Protein AF-A0A7Y7CRS0-F1 (afdb_monomer_lite)

Secondary structure (DSSP, 8-state):
---THHHHHHHHHHH---HHHHHHHTT-S-THHHHHHHH-TT----HHHHHHHHHHHHHHHTTS-HHHHHHHHHHHHHHHHHHHHHHHHHHHHHHHHHHHHHHHHHHHHHSS--------

Sequence (120 aa):
MKSNIEIYEDTNKLLGVSQTTFATDFCQKSGSYIRVMRTDEKRQMPTHVLVNIWEKLDAVKSYQMPVTQKAIAKLQEKIAKEIVYRNTKEQHLKLREMLVGIIDSVNTKRTYDAPPILIM

Radius of gyration: 23.79 Å; chains: 1; bounding box: 67×30×65 Å

pLDDT: mean 79.91, std 11.11, range [39.69, 90.56]

Structure (mmCIF, N/CA/C/O backbone):
data_AF-A0A7Y7CRS0-F1
#
_entry.id   AF-A0A7Y7CRS0-F1
#
loop_
_atom_site.group_PDB
_atom_site.id
_atom_site.type_symbol
_atom_site.label_atom_id
_atom_site.label_alt_id
_atom_site.label_comp_id
_atom_site.label_asym_id
_atom_site.label_entity_id
_atom_site.label_seq_id
_atom_site.pdbx_PDB_ins_code
_atom_site.Cartn_x
_atom_site.Cartn_y
_atom_site.Cartn_z
_atom_site.occupancy
_atom_site.B_iso_or_equiv
_atom_site.auth_seq_id
_atom_site.auth_comp_id
_atom_site.auth_asym_id
_atom_site.auth_atom_id
_atom_site.pdbx_PDB_model_num
ATOM 1 N N . MET A 1 1 ? 13.556 3.762 -0.948 1.00 47.25 1 MET A N 1
ATOM 2 C CA . MET A 1 1 ? 12.497 4.043 0.042 1.00 47.25 1 MET A CA 1
ATOM 3 C C . MET A 1 1 ? 12.678 3.099 1.208 1.00 47.25 1 MET A C 1
ATOM 5 O O . MET A 1 1 ? 12.887 1.916 0.959 1.00 47.25 1 MET A O 1
ATOM 9 N N . LYS A 1 2 ? 12.655 3.641 2.431 1.00 53.94 2 LYS A N 1
ATOM 10 C CA . LYS A 1 2 ? 12.569 2.857 3.670 1.00 53.94 2 LYS A CA 1
ATOM 11 C C . LYS A 1 2 ? 11.323 1.959 3.610 1.00 53.94 2 LYS A C 1
ATOM 13 O O . LYS A 1 2 ? 10.388 2.284 2.876 1.00 53.94 2 LYS A O 1
ATOM 18 N N . SER A 1 3 ? 11.347 0.832 4.319 1.00 65.00 3 SER A N 1
ATOM 19 C CA . SER A 1 3 ? 10.199 -0.067 4.507 1.00 65.00 3 SER A CA 1
ATOM 20 C C . SER A 1 3 ? 8.883 0.714 4.633 1.00 65.00 3 SER A C 1
ATOM 22 O O . SER A 1 3 ? 8.795 1.689 5.377 1.00 65.00 3 SER A O 1
ATOM 24 N N . ASN A 1 4 ? 7.841 0.289 3.917 1.00 79.00 4 ASN A N 1
ATOM 25 C CA . ASN A 1 4 ? 6.515 0.917 3.951 1.00 79.00 4 ASN A CA 1
ATOM 26 C C . ASN A 1 4 ? 5.683 0.467 5.171 1.00 79.00 4 ASN A C 1
ATOM 28 O O . ASN A 1 4 ? 4.452 0.456 5.130 1.00 79.00 4 ASN A O 1
ATOM 32 N N . ILE A 1 5 ? 6.363 0.102 6.263 1.00 84.38 5 ILE A N 1
ATOM 33 C CA . ILE A 1 5 ? 5.774 -0.305 7.541 1.00 84.38 5 ILE A CA 1
ATOM 34 C C . ILE A 1 5 ? 4.875 0.776 8.148 1.00 84.38 5 ILE A C 1
ATOM 36 O O . ILE A 1 5 ? 3.900 0.451 8.817 1.00 84.38 5 ILE A O 1
ATOM 40 N N . GLU A 1 6 ? 5.130 2.050 7.848 1.00 86.44 6 GLU A N 1
ATOM 41 C CA . GLU A 1 6 ? 4.280 3.159 8.287 1.00 86.44 6 GLU A CA 1
ATOM 42 C C . GLU A 1 6 ? 2.821 2.996 7.831 1.00 86.44 6 GLU A C 1
ATOM 44 O O . GLU A 1 6 ? 1.913 3.387 8.551 1.00 86.44 6 GLU A O 1
ATOM 49 N N . ILE A 1 7 ? 2.570 2.367 6.672 1.00 87.62 7 ILE A N 1
ATOM 50 C CA . ILE A 1 7 ? 1.203 2.094 6.194 1.00 87.62 7 ILE A CA 1
ATOM 51 C C . ILE A 1 7 ? 0.479 1.152 7.164 1.00 87.62 7 ILE A C 1
ATOM 53 O O . ILE A 1 7 ? -0.704 1.345 7.443 1.00 87.62 7 ILE A O 1
ATOM 57 N N . TYR A 1 8 ? 1.183 0.164 7.723 1.00 87.12 8 TYR A N 1
ATOM 58 C CA . TYR A 1 8 ? 0.631 -0.695 8.771 1.00 87.12 8 TYR A CA 1
ATOM 59 C C . TYR A 1 8 ? 0.356 0.097 10.053 1.00 87.12 8 TYR A C 1
ATOM 61 O O . TYR A 1 8 ? -0.712 -0.052 10.639 1.00 87.12 8 TYR A O 1
ATOM 69 N N . GLU A 1 9 ? 1.288 0.946 10.485 1.00 87.56 9 GLU A N 1
ATOM 70 C CA . GLU A 1 9 ? 1.127 1.728 11.716 1.00 87.56 9 GLU A CA 1
ATOM 71 C C . GLU A 1 9 ? -0.040 2.712 11.626 1.00 87.56 9 GLU A C 1
ATOM 73 O O . GLU A 1 9 ? -0.833 2.809 12.563 1.00 87.56 9 GLU A O 1
ATOM 78 N N . ASP A 1 10 ? -0.183 3.382 10.484 1.00 87.50 10 ASP A N 1
ATOM 79 C CA . ASP A 1 10 ? -1.297 4.280 10.191 1.00 87.50 10 ASP A CA 1
ATOM 80 C C . ASP A 1 10 ? -2.623 3.498 10.137 1.00 87.50 10 ASP A C 1
ATOM 82 O O . ASP A 1 10 ? -3.617 3.924 10.726 1.00 87.50 10 ASP A O 1
ATOM 86 N N . THR A 1 11 ? -2.637 2.311 9.517 1.00 86.19 11 THR A N 1
ATOM 87 C CA . THR A 1 11 ? -3.833 1.448 9.480 1.00 86.19 11 THR A CA 1
ATOM 88 C C . THR A 1 11 ? -4.233 0.969 10.876 1.00 86.19 11 THR A C 1
ATOM 90 O O . THR A 1 11 ? -5.409 1.014 11.229 1.00 86.19 11 THR A O 1
ATOM 93 N N . ASN A 1 12 ? -3.267 0.544 11.695 1.00 87.75 12 ASN A N 1
ATOM 94 C CA . ASN A 1 12 ? -3.510 0.110 13.068 1.00 87.75 12 ASN A CA 1
ATOM 95 C C . ASN A 1 12 ? -4.078 1.258 13.917 1.00 87.75 12 ASN A C 1
ATOM 97 O O . ASN A 1 12 ? -5.089 1.082 14.587 1.00 87.75 12 ASN A O 1
ATOM 101 N N . LYS A 1 13 ? -3.502 2.464 13.824 1.00 87.31 13 LYS A N 1
ATOM 102 C CA . LYS A 1 13 ? -4.013 3.643 14.545 1.00 87.31 13 LYS A CA 1
ATOM 103 C C . LYS A 1 13 ? -5.448 4.005 14.159 1.00 87.31 13 LYS A C 1
ATOM 105 O O . LYS A 1 13 ? -6.198 4.456 15.017 1.00 87.31 13 LYS A O 1
ATOM 110 N N . LEU A 1 14 ? -5.818 3.839 12.889 1.00 85.56 14 LEU A N 1
ATOM 111 C CA . LEU A 1 14 ? -7.144 4.213 12.392 1.00 85.56 14 LEU A CA 1
ATOM 112 C C . LEU A 1 14 ? -8.219 3.168 12.677 1.00 85.56 14 LEU A C 1
ATOM 114 O O . LEU A 1 14 ? -9.355 3.532 12.963 1.00 85.56 14 LEU A O 1
ATOM 118 N N . LEU A 1 15 ? -7.875 1.887 12.562 1.00 83.00 15 LEU A N 1
ATOM 119 C CA . LEU A 1 15 ? -8.842 0.790 12.618 1.00 83.00 15 LEU A CA 1
ATOM 120 C C . LEU A 1 15 ? -8.755 -0.038 13.909 1.00 83.00 15 LEU A C 1
ATOM 122 O O . LEU A 1 15 ? -9.587 -0.915 14.119 1.00 83.00 15 LEU A O 1
ATOM 126 N N . GLY A 1 16 ? -7.753 0.201 14.762 1.00 82.81 16 GLY A N 1
ATOM 127 C CA . GLY A 1 16 ? -7.550 -0.534 16.015 1.00 82.81 16 GLY A CA 1
ATOM 128 C C . GLY A 1 16 ? -7.250 -2.023 15.818 1.00 82.81 16 GLY A C 1
ATOM 129 O O . GLY A 1 16 ? -7.565 -2.839 16.682 1.00 82.81 16 GLY A O 1
ATOM 130 N N . VAL A 1 17 ? -6.698 -2.405 14.662 1.00 84.94 17 VAL A N 1
ATOM 131 C CA . VAL A 1 17 ? -6.516 -3.816 14.299 1.00 84.94 17 VAL A CA 1
ATOM 132 C C . VAL A 1 17 ? -5.311 -4.422 15.009 1.00 84.94 17 VAL A C 1
ATOM 134 O O . VAL A 1 17 ? -4.208 -3.878 14.965 1.00 84.94 17 VAL A O 1
ATOM 137 N N . SER A 1 18 ? -5.485 -5.609 15.595 1.00 85.50 18 SER A N 1
ATOM 138 C CA . SER A 1 18 ? -4.358 -6.347 16.170 1.00 85.50 18 SER A CA 1
ATOM 139 C C . SER A 1 18 ? -3.325 -6.715 15.095 1.00 85.50 18 SER A C 1
ATOM 141 O O . SER A 1 18 ? -3.663 -6.907 13.925 1.00 85.50 18 SER A O 1
ATOM 143 N N . GLN A 1 19 ? -2.060 -6.884 15.494 1.00 83.81 19 GLN A N 1
ATOM 144 C CA . GLN A 1 19 ? -0.993 -7.306 14.579 1.00 83.81 19 GLN A CA 1
ATOM 145 C C . GLN A 1 19 ? -1.335 -8.623 13.863 1.00 83.81 19 GLN A C 1
ATOM 147 O O . GLN A 1 19 ? -1.063 -8.771 12.671 1.00 83.81 19 GLN A O 1
ATOM 152 N N . THR A 1 20 ? -1.923 -9.576 14.590 1.00 85.38 20 THR A N 1
ATOM 153 C CA . THR A 1 20 ? -2.314 -10.880 14.047 1.00 85.38 20 THR A CA 1
ATOM 154 C C . THR A 1 20 ? -3.414 -10.714 13.011 1.00 85.38 20 THR A C 1
ATOM 156 O O . THR A 1 20 ? -3.252 -11.190 11.895 1.00 85.38 20 THR A O 1
ATOM 159 N N . THR A 1 21 ? -4.464 -9.964 13.350 1.00 84.06 21 THR A N 1
ATOM 160 C CA . THR A 1 21 ? -5.599 -9.674 12.462 1.00 84.06 21 THR A CA 1
ATOM 161 C C . THR A 1 21 ? -5.153 -8.933 11.205 1.00 84.06 21 THR A C 1
ATOM 163 O O . THR A 1 21 ? -5.599 -9.233 10.105 1.00 84.06 21 THR A O 1
ATOM 166 N N . PHE A 1 22 ? -4.222 -7.986 11.330 1.00 86.19 22 PHE A N 1
ATOM 167 C CA . PHE A 1 22 ? -3.667 -7.311 10.164 1.00 86.19 22 PHE A CA 1
ATOM 168 C C . PHE A 1 22 ? -2.911 -8.294 9.256 1.00 86.19 22 PHE A C 1
ATOM 170 O O . PHE A 1 22 ? -3.133 -8.339 8.046 1.00 86.19 22 PHE A O 1
ATOM 177 N N . ALA A 1 23 ? -2.039 -9.123 9.837 1.00 85.81 23 ALA A N 1
ATOM 178 C CA . ALA A 1 23 ? -1.259 -10.092 9.077 1.00 85.81 23 ALA A CA 1
ATOM 179 C C . ALA A 1 23 ? -2.141 -11.131 8.363 1.00 85.81 23 ALA A C 1
ATOM 181 O O . ALA A 1 23 ? -1.886 -11.440 7.198 1.00 85.81 23 ALA A O 1
ATOM 182 N N . THR A 1 24 ? -3.184 -11.637 9.021 1.00 85.38 24 THR A N 1
ATOM 183 C CA . THR A 1 24 ? -4.096 -12.626 8.437 1.00 85.38 24 THR A CA 1
ATOM 184 C C . THR A 1 24 ? -5.027 -11.987 7.421 1.00 85.38 24 THR A C 1
ATOM 186 O O . THR A 1 24 ? -5.078 -12.421 6.272 1.00 85.38 24 THR A O 1
ATOM 189 N N . ASP A 1 25 ? -5.711 -10.913 7.804 1.00 81.88 25 ASP A N 1
ATOM 190 C CA . ASP A 1 25 ? -6.869 -10.446 7.052 1.00 81.88 25 ASP A CA 1
ATOM 191 C C . ASP A 1 25 ? -6.472 -9.495 5.923 1.00 81.88 25 ASP A C 1
ATOM 193 O O . ASP A 1 25 ? -7.213 -9.364 4.951 1.00 81.88 25 ASP A O 1
ATOM 197 N N . PHE A 1 26 ? -5.347 -8.786 6.053 1.00 82.50 26 PHE A N 1
ATOM 198 C CA . PHE A 1 26 ? -4.877 -7.820 5.054 1.00 82.50 26 PHE A CA 1
ATOM 199 C C . PHE A 1 26 ? -3.706 -8.382 4.253 1.00 82.50 26 PHE A C 1
ATOM 201 O O . PHE A 1 26 ? -3.660 -8.224 3.032 1.00 82.50 26 PHE A O 1
ATOM 208 N N . CYS A 1 27 ? -2.769 -9.058 4.925 1.00 81.88 27 CYS A N 1
ATOM 209 C CA . CYS A 1 27 ? -1.577 -9.590 4.268 1.00 81.88 27 CYS A CA 1
ATOM 210 C C . CYS A 1 27 ? -1.717 -11.044 3.800 1.00 81.88 27 CYS A C 1
ATOM 212 O O . CYS A 1 27 ? -0.895 -11.466 2.989 1.00 81.88 27 CYS A O 1
ATOM 214 N N . GLN A 1 28 ? -2.699 -11.810 4.297 1.00 81.56 28 GLN A N 1
ATOM 215 C CA . GLN A 1 28 ? -2.801 -13.263 4.079 1.00 81.56 28 GLN A CA 1
ATOM 216 C C . GLN A 1 28 ? -1.497 -14.000 4.443 1.00 81.56 28 GLN A C 1
ATOM 218 O O . GLN A 1 28 ? -1.019 -14.889 3.732 1.00 81.56 28 GLN A O 1
ATOM 223 N N . LYS A 1 29 ? -0.865 -13.585 5.546 1.00 82.06 29 LYS A N 1
ATOM 224 C CA . LYS A 1 29 ? 0.388 -14.146 6.072 1.00 82.06 29 LYS A CA 1
ATOM 225 C C . LYS A 1 29 ? 0.244 -14.520 7.547 1.00 82.06 29 LYS A C 1
ATOM 227 O O . LYS A 1 29 ? -0.712 -14.147 8.220 1.00 82.06 29 LYS A O 1
ATOM 232 N N . SER A 1 30 ? 1.236 -15.242 8.064 1.00 83.12 30 SER A N 1
ATOM 233 C CA . SER A 1 30 ? 1.351 -15.539 9.494 1.00 83.12 30 SER A CA 1
ATOM 234 C C . SER A 1 30 ? 1.540 -14.264 10.325 1.00 83.12 30 SER A C 1
ATOM 236 O O . SER A 1 30 ? 2.138 -13.293 9.861 1.00 83.12 30 SER A O 1
ATOM 238 N N . GLY A 1 31 ? 1.134 -14.287 11.600 1.00 74.38 31 GLY A N 1
ATOM 239 C CA . GLY A 1 31 ? 1.286 -13.150 12.527 1.00 74.38 31 GLY A CA 1
ATOM 240 C C . GLY A 1 31 ? 2.729 -12.645 12.714 1.00 74.38 31 GLY A C 1
ATOM 241 O O . GLY A 1 31 ? 2.955 -11.491 13.090 1.00 74.38 31 GLY A O 1
ATOM 242 N N . SER A 1 32 ? 3.725 -13.475 12.386 1.00 81.19 32 SER A N 1
ATOM 243 C CA . SER A 1 32 ? 5.144 -13.101 12.368 1.00 81.19 32 SER A CA 1
ATOM 244 C C . SER A 1 32 ? 5.519 -12.141 11.232 1.00 81.19 32 SER A C 1
ATOM 246 O O . SER A 1 32 ? 6.549 -11.476 11.327 1.00 81.19 32 SER A O 1
ATOM 248 N N . TYR A 1 33 ? 4.691 -12.011 10.192 1.00 83.44 33 TYR A N 1
ATOM 249 C CA . TYR A 1 33 ? 4.965 -11.191 9.010 1.00 83.44 33 TYR A CA 1
ATOM 250 C C . TYR A 1 33 ? 5.281 -9.731 9.352 1.00 83.44 33 TYR A C 1
ATOM 252 O O . TYR A 1 33 ? 6.267 -9.178 8.868 1.00 83.44 33 TYR A O 1
ATOM 260 N N . ILE A 1 34 ? 4.503 -9.128 10.253 1.00 84.19 34 ILE A N 1
ATOM 261 C CA . ILE A 1 34 ? 4.701 -7.734 10.670 1.00 84.19 34 ILE A CA 1
ATOM 262 C C . ILE A 1 34 ? 5.967 -7.558 11.506 1.00 84.19 34 ILE A C 1
ATOM 264 O O . ILE A 1 34 ? 6.660 -6.552 11.362 1.00 84.19 34 ILE A O 1
ATOM 268 N N . ARG A 1 35 ? 6.328 -8.551 12.330 1.00 84.50 35 ARG A N 1
ATOM 269 C CA . ARG A 1 35 ? 7.605 -8.535 13.058 1.00 84.50 35 ARG A CA 1
ATOM 270 C C . ARG A 1 35 ? 8.772 -8.529 12.070 1.00 84.50 35 ARG A C 1
ATOM 272 O O . ARG A 1 35 ? 9.662 -7.702 12.203 1.00 84.50 35 ARG A O 1
ATOM 279 N N . VAL A 1 36 ? 8.722 -9.376 11.043 1.00 84.38 36 VAL A N 1
ATOM 280 C CA . VAL A 1 36 ? 9.762 -9.425 10.004 1.00 84.38 36 VAL A CA 1
ATOM 281 C C . VAL A 1 36 ? 9.831 -8.117 9.208 1.00 84.38 36 VAL A C 1
ATOM 283 O O . VAL A 1 36 ? 10.922 -7.617 8.966 1.00 84.38 36 VAL A O 1
ATOM 286 N N . MET A 1 37 ? 8.687 -7.523 8.859 1.00 83.00 37 MET A N 1
ATOM 287 C CA . MET A 1 37 ? 8.616 -6.219 8.180 1.00 83.00 37 MET A CA 1
ATOM 288 C C . MET A 1 37 ? 9.192 -5.055 9.006 1.00 83.00 37 MET A C 1
ATOM 290 O O . MET A 1 37 ? 9.653 -4.074 8.427 1.00 83.00 37 MET A O 1
ATOM 294 N N . ARG A 1 38 ? 9.148 -5.145 10.343 1.00 83.25 38 ARG A N 1
ATOM 295 C CA . ARG A 1 38 ? 9.766 -4.166 11.255 1.00 83.25 38 ARG A CA 1
ATOM 296 C C . ARG A 1 38 ? 11.275 -4.347 11.382 1.00 83.25 38 ARG A C 1
ATOM 298 O O . ARG A 1 38 ? 11.979 -3.366 11.572 1.00 83.25 38 ARG A O 1
ATOM 305 N N . THR A 1 39 ? 11.756 -5.587 11.331 1.00 83.62 39 THR A N 1
ATOM 306 C CA . THR A 1 39 ? 13.181 -5.903 11.507 1.00 83.62 39 THR A CA 1
ATOM 307 C C . THR A 1 39 ? 13.982 -5.743 10.213 1.00 83.62 39 THR A C 1
ATOM 309 O O . THR A 1 39 ? 15.159 -5.407 10.270 1.00 83.62 39 THR A O 1
ATOM 312 N N . ASP A 1 40 ? 13.364 -5.967 9.052 1.00 82.25 40 ASP A N 1
ATOM 313 C CA . ASP A 1 40 ? 14.018 -5.852 7.747 1.00 82.25 40 ASP A CA 1
ATOM 314 C C . ASP A 1 40 ? 13.595 -4.567 7.020 1.00 82.25 40 ASP A C 1
ATOM 316 O O . ASP A 1 40 ? 12.536 -4.496 6.394 1.00 82.25 40 ASP A O 1
ATOM 320 N N . GLU A 1 41 ? 14.458 -3.549 7.066 1.00 73.94 41 GLU A N 1
ATOM 321 C CA . GLU A 1 41 ? 14.222 -2.245 6.433 1.00 73.94 41 GLU A CA 1
ATOM 322 C C . GLU A 1 41 ? 14.118 -2.300 4.900 1.00 73.94 41 GLU A C 1
ATOM 324 O O . GLU A 1 41 ? 13.571 -1.375 4.288 1.00 73.94 41 GLU A O 1
ATOM 329 N N . LYS A 1 42 ? 14.640 -3.361 4.266 1.00 78.88 42 LYS A N 1
ATOM 330 C CA . LYS A 1 42 ? 14.572 -3.554 2.810 1.00 78.88 42 LYS A CA 1
ATOM 331 C C . LYS A 1 42 ? 13.285 -4.250 2.389 1.00 78.88 42 LYS A C 1
ATOM 333 O O . LYS A 1 42 ? 12.920 -4.192 1.212 1.00 78.88 42 LYS A O 1
ATOM 338 N N . ARG A 1 43 ? 12.591 -4.906 3.320 1.00 81.19 43 ARG A N 1
ATOM 339 C CA . ARG A 1 43 ? 11.368 -5.636 3.014 1.00 81.19 43 ARG A CA 1
ATOM 340 C C . ARG A 1 43 ? 10.216 -4.664 2.816 1.00 81.19 43 ARG A C 1
ATOM 342 O O . ARG A 1 43 ? 9.916 -3.830 3.663 1.00 81.19 43 ARG A O 1
ATOM 349 N N . GLN A 1 44 ? 9.557 -4.790 1.673 1.00 84.56 44 GLN A N 1
ATOM 350 C CA . GLN A 1 44 ? 8.395 -3.984 1.325 1.00 84.56 44 GLN A CA 1
ATOM 351 C C . GLN A 1 44 ? 7.138 -4.851 1.345 1.00 84.56 44 GLN A C 1
ATOM 353 O O . GLN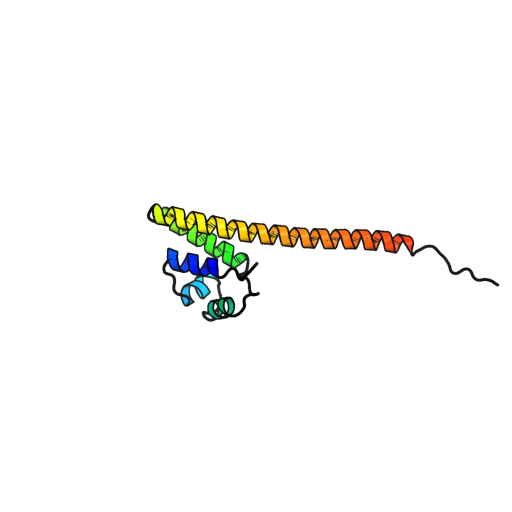 A 1 44 ? 7.157 -6.007 0.912 1.00 84.56 44 GLN A O 1
ATOM 358 N N . MET A 1 45 ? 6.030 -4.284 1.823 1.00 86.50 45 MET A N 1
ATOM 359 C CA . MET A 1 45 ? 4.719 -4.913 1.711 1.00 86.50 45 MET A CA 1
ATOM 360 C C . MET A 1 45 ? 4.401 -5.070 0.223 1.00 86.50 45 MET A C 1
ATOM 362 O O . MET A 1 45 ? 4.520 -4.080 -0.504 1.00 86.50 45 MET A O 1
ATOM 366 N N . PRO A 1 46 ? 4.008 -6.263 -0.247 1.00 86.25 46 PRO A N 1
ATOM 367 C CA . PRO A 1 46 ? 3.631 -6.481 -1.635 1.00 86.25 46 PRO A CA 1
ATOM 368 C C . PRO A 1 46 ? 2.493 -5.566 -2.091 1.00 86.25 46 PRO A C 1
ATOM 370 O O . PRO A 1 46 ? 1.644 -5.168 -1.297 1.00 86.25 46 PRO A O 1
ATOM 373 N N . THR A 1 47 ? 2.437 -5.275 -3.390 1.00 85.81 47 THR A N 1
ATOM 374 C CA . THR A 1 47 ? 1.421 -4.381 -3.970 1.00 85.81 47 THR A CA 1
ATOM 375 C C . THR A 1 47 ? -0.007 -4.889 -3.744 1.00 85.81 47 THR A C 1
ATOM 377 O O . THR A 1 47 ? -0.881 -4.089 -3.439 1.00 85.81 47 THR A O 1
ATOM 380 N N . HIS A 1 48 ? -0.246 -6.206 -3.776 1.00 83.88 48 HIS A N 1
ATOM 381 C CA . HIS A 1 48 ? -1.570 -6.770 -3.468 1.00 83.88 48 HIS A CA 1
ATOM 382 C C . HIS A 1 48 ? -2.022 -6.476 -2.028 1.00 83.88 48 HIS A C 1
ATOM 384 O O . HIS A 1 48 ? -3.193 -6.210 -1.796 1.00 83.88 48 HIS A O 1
ATOM 390 N N . VAL A 1 49 ? -1.096 -6.458 -1.061 1.00 88.19 49 VAL A N 1
ATOM 391 C CA . VAL A 1 49 ? -1.414 -6.106 0.333 1.00 88.19 49 VAL A CA 1
ATOM 392 C C . VAL A 1 49 ? -1.832 -4.641 0.424 1.00 88.19 49 VAL A C 1
ATOM 394 O O . VAL A 1 49 ? -2.777 -4.314 1.131 1.00 88.19 49 VAL A O 1
ATOM 397 N N . LEU A 1 50 ? -1.158 -3.759 -0.318 1.00 88.56 50 LEU A N 1
ATOM 398 C CA . LEU A 1 50 ? -1.516 -2.343 -0.386 1.00 88.56 50 LEU A CA 1
ATOM 399 C C . LEU A 1 50 ? -2.920 -2.131 -0.963 1.00 88.56 50 LEU A C 1
ATOM 401 O O . LEU A 1 50 ? -3.682 -1.340 -0.414 1.00 88.56 50 LEU A O 1
ATOM 405 N N . VAL A 1 51 ? -3.274 -2.871 -2.018 1.00 87.44 51 VAL A N 1
ATOM 406 C CA . VAL A 1 51 ? -4.623 -2.855 -2.604 1.00 87.44 51 VAL A CA 1
ATOM 407 C C . VAL A 1 51 ? -5.660 -3.350 -1.593 1.00 87.44 51 VAL A C 1
ATOM 409 O O . VAL A 1 51 ? -6.624 -2.639 -1.332 1.00 87.44 51 VAL A O 1
ATOM 412 N N . ASN A 1 52 ? -5.415 -4.482 -0.926 1.00 88.81 52 ASN A N 1
ATOM 413 C CA . ASN A 1 52 ? -6.323 -5.010 0.100 1.00 88.81 52 ASN A CA 1
ATOM 414 C C . ASN A 1 52 ? -6.564 -4.011 1.245 1.00 88.81 52 ASN A C 1
ATOM 416 O O . ASN A 1 52 ? -7.684 -3.875 1.737 1.00 88.81 52 ASN A O 1
ATOM 420 N N . ILE A 1 53 ? -5.513 -3.316 1.701 1.00 88.56 53 ILE A N 1
ATOM 421 C CA . ILE A 1 53 ? -5.641 -2.269 2.725 1.00 88.56 53 ILE A CA 1
ATOM 422 C C . ILE A 1 53 ? -6.509 -1.127 2.200 1.00 88.56 53 ILE A C 1
ATOM 424 O O . ILE A 1 53 ? -7.396 -0.666 2.914 1.00 88.56 53 ILE A O 1
ATOM 428 N N . TRP A 1 54 ? -6.276 -0.689 0.964 1.00 90.44 54 TRP A N 1
ATOM 429 C CA . TRP A 1 54 ? -7.044 0.386 0.347 1.00 90.44 54 TRP A CA 1
ATOM 430 C C . TRP A 1 54 ? -8.537 0.049 0.248 1.00 90.44 54 TRP A C 1
ATOM 432 O O . TRP A 1 54 ? -9.361 0.855 0.675 1.00 90.44 54 TRP A O 1
ATOM 442 N N . GLU A 1 55 ? -8.879 -1.148 -0.235 1.00 88.25 55 GLU A N 1
ATOM 443 C CA . GLU A 1 55 ? -10.268 -1.610 -0.381 1.00 88.25 55 GLU A CA 1
ATOM 444 C C . GLU A 1 55 ? -10.983 -1.696 0.967 1.00 88.25 55 GLU A C 1
ATOM 446 O O . GLU A 1 55 ? -12.112 -1.231 1.119 1.00 88.25 55 GLU A O 1
ATOM 451 N N . LYS A 1 56 ? -10.308 -2.234 1.988 1.00 86.06 56 LYS A N 1
ATOM 452 C CA . LYS A 1 56 ? -10.878 -2.316 3.337 1.00 86.06 56 LYS A CA 1
ATOM 453 C C . LYS A 1 56 ? -11.077 -0.951 3.974 1.00 86.06 56 LYS A C 1
ATOM 455 O O . LYS A 1 56 ? -12.080 -0.744 4.650 1.00 86.06 56 LYS A O 1
ATOM 460 N N . LEU A 1 57 ? -10.138 -0.028 3.766 1.00 87.38 57 LEU A N 1
ATOM 461 C CA . LEU A 1 57 ? -10.277 1.357 4.207 1.00 87.38 57 LEU A CA 1
ATOM 462 C C . LEU A 1 57 ? -11.462 2.039 3.523 1.00 87.38 57 LEU A C 1
ATOM 464 O O . LEU A 1 57 ? -12.191 2.772 4.186 1.00 87.38 57 LEU A O 1
ATOM 468 N N . ASP A 1 58 ? -11.672 1.778 2.233 1.00 87.00 58 ASP A N 1
ATOM 469 C CA . ASP A 1 58 ? -12.789 2.340 1.476 1.00 87.00 58 ASP A CA 1
ATOM 470 C C . ASP A 1 58 ? -14.138 1.805 1.973 1.00 87.00 58 ASP A C 1
ATOM 472 O O . ASP A 1 58 ? -15.049 2.586 2.249 1.00 87.00 58 ASP A O 1
ATOM 476 N N . ALA A 1 59 ? -14.219 0.495 2.226 1.00 86.44 59 ALA A N 1
ATOM 477 C CA . ALA A 1 59 ? -15.420 -0.162 2.739 1.00 86.44 59 ALA A CA 1
ATOM 478 C C . ALA A 1 59 ? -15.878 0.381 4.103 1.00 86.44 59 ALA A C 1
ATOM 480 O O . ALA A 1 59 ? -17.076 0.429 4.378 1.00 86.44 59 ALA A O 1
ATOM 481 N N . VAL A 1 60 ? -14.947 0.801 4.968 1.00 85.44 60 VAL A N 1
ATOM 482 C CA . VAL A 1 60 ? -15.290 1.352 6.291 1.00 85.44 60 VAL A CA 1
ATOM 483 C C . VAL A 1 60 ? -15.443 2.871 6.294 1.00 85.44 60 VAL A C 1
ATOM 485 O O . VAL A 1 60 ? -16.024 3.417 7.229 1.00 85.44 60 VAL A O 1
ATOM 488 N N . LYS A 1 61 ? -14.948 3.572 5.268 1.00 82.81 61 LYS A N 1
ATOM 489 C CA . LYS A 1 61 ? -14.846 5.039 5.235 1.00 82.81 61 LYS A CA 1
ATOM 490 C C . LYS A 1 61 ? -16.187 5.731 5.461 1.00 82.81 61 LYS A C 1
ATOM 492 O O . LYS A 1 61 ? -16.263 6.650 6.272 1.00 82.81 61 LYS A O 1
ATOM 497 N N . SER A 1 62 ? -17.247 5.282 4.792 1.00 81.06 62 SER A N 1
ATOM 498 C CA . SER A 1 62 ? -18.581 5.894 4.882 1.00 81.06 62 SER A CA 1
ATOM 499 C C . SER A 1 62 ? -19.195 5.826 6.282 1.00 81.06 62 SER A C 1
ATOM 501 O O . SER A 1 62 ? -20.012 6.675 6.625 1.00 81.06 62 SER A O 1
ATOM 503 N N . TYR A 1 63 ? -18.786 4.854 7.100 1.00 84.31 63 TYR A N 1
ATOM 504 C CA . TYR A 1 63 ? -19.334 4.616 8.439 1.00 84.31 63 TYR A CA 1
ATOM 505 C C . TYR A 1 63 ? -18.583 5.362 9.549 1.00 84.31 63 TYR A C 1
ATOM 507 O O . TYR A 1 63 ? -18.966 5.296 10.714 1.00 84.31 63 TYR A O 1
ATOM 515 N N . GLN A 1 64 ? -17.493 6.050 9.208 1.00 84.44 64 GLN A N 1
ATOM 516 C CA . GLN A 1 64 ? -16.605 6.692 10.172 1.00 84.44 64 GLN A CA 1
ATOM 517 C C . GLN A 1 64 ? -16.925 8.176 10.367 1.00 84.44 64 GLN A C 1
ATOM 519 O O . GLN A 1 64 ? -17.453 8.840 9.476 1.00 84.44 64 GLN A O 1
ATOM 524 N N . MET A 1 65 ? -16.535 8.722 11.523 1.00 86.31 65 MET A N 1
ATOM 525 C CA . MET A 1 65 ? -16.659 10.155 11.817 1.00 86.31 65 MET A CA 1
ATOM 526 C C . MET A 1 65 ? -15.884 11.004 10.786 1.00 86.31 65 MET A C 1
ATOM 528 O O . MET A 1 65 ? -14.820 10.574 10.32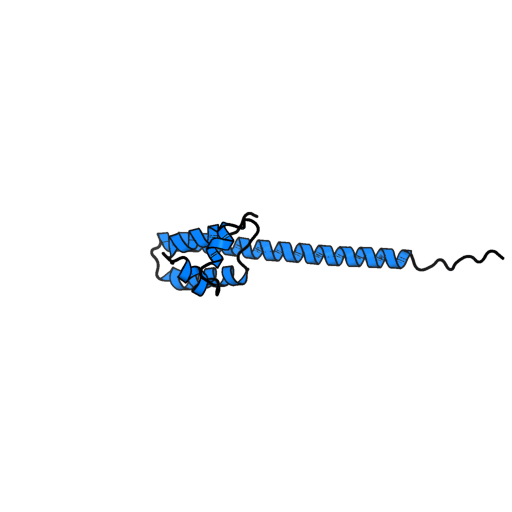8 1.00 86.31 65 MET A O 1
ATOM 532 N N . PRO A 1 66 ? -16.319 12.241 10.463 1.00 84.31 66 PRO A N 1
ATOM 533 C CA . PRO A 1 66 ? -15.686 13.076 9.430 1.00 84.31 66 PRO A CA 1
ATOM 534 C C . PRO A 1 66 ? -14.175 13.303 9.616 1.00 84.31 66 PRO A C 1
ATOM 536 O O . PRO A 1 66 ? -13.425 13.425 8.646 1.00 84.31 66 PRO A O 1
ATOM 539 N N . VAL A 1 67 ? -13.701 13.345 10.865 1.00 84.31 67 VAL A N 1
ATOM 540 C CA . VAL A 1 67 ? -12.268 13.456 11.190 1.00 84.31 67 VAL A CA 1
ATOM 541 C C . VAL A 1 67 ? -11.509 12.205 10.739 1.00 84.31 67 VAL A C 1
ATOM 543 O O . VAL A 1 67 ? -10.493 12.303 10.048 1.00 84.31 67 VAL A O 1
ATOM 546 N N . THR A 1 68 ? -12.036 11.028 11.067 1.00 84.25 68 THR A N 1
ATOM 547 C CA . THR A 1 68 ? -11.468 9.731 10.692 1.00 84.25 68 THR A CA 1
ATOM 548 C C . THR A 1 68 ? -11.544 9.512 9.182 1.00 84.25 68 THR A C 1
ATOM 550 O O . THR A 1 68 ? -10.585 9.026 8.594 1.00 84.25 68 THR A O 1
ATOM 553 N N . GLN A 1 69 ? -12.613 9.962 8.517 1.00 86.31 69 GLN A N 1
ATOM 554 C CA . GLN A 1 69 ? -12.731 9.927 7.052 1.00 86.31 69 GLN A CA 1
ATOM 555 C C . GLN A 1 69 ? -11.597 10.681 6.350 1.00 86.31 69 GLN A C 1
ATOM 557 O O . GLN A 1 69 ? -11.022 10.178 5.383 1.00 86.31 69 GLN A O 1
ATOM 562 N N . LYS A 1 70 ? -11.234 11.873 6.848 1.00 87.25 70 LYS A N 1
ATOM 563 C CA . LYS A 1 70 ? -10.095 12.640 6.317 1.00 87.25 70 LYS A CA 1
ATOM 564 C C . LYS A 1 70 ? -8.772 11.906 6.527 1.00 87.25 70 LYS A C 1
ATOM 566 O O . LYS A 1 70 ? -7.918 11.926 5.644 1.00 87.25 70 LYS A O 1
ATOM 571 N N . ALA A 1 71 ? -8.591 11.264 7.679 1.00 86.50 71 ALA A N 1
ATOM 572 C CA . ALA A 1 71 ? -7.383 10.497 7.963 1.00 86.50 71 ALA A CA 1
ATOM 573 C C . ALA A 1 71 ? -7.284 9.231 7.089 1.00 86.50 71 ALA A C 1
ATOM 575 O O . ALA A 1 71 ? -6.223 8.960 6.528 1.00 86.50 71 ALA A O 1
ATOM 576 N N . ILE A 1 72 ? -8.404 8.533 6.876 1.00 88.81 72 ILE A N 1
ATOM 577 C CA . ILE A 1 72 ? -8.518 7.416 5.930 1.00 88.81 72 ILE A CA 1
ATOM 578 C C . ILE A 1 72 ? -8.174 7.876 4.509 1.00 88.81 72 ILE A C 1
ATOM 580 O O . ILE A 1 72 ? -7.374 7.229 3.841 1.00 88.81 72 ILE A O 1
ATOM 584 N N . ALA A 1 73 ? -8.700 9.020 4.060 1.00 87.94 73 ALA A N 1
ATOM 585 C CA . ALA A 1 73 ? -8.403 9.556 2.731 1.00 87.94 73 ALA A CA 1
ATOM 586 C C . ALA A 1 73 ? -6.904 9.858 2.537 1.00 87.94 73 ALA A C 1
ATOM 588 O O . ALA A 1 73 ? -6.340 9.529 1.496 1.00 87.94 73 ALA A O 1
ATOM 589 N N . LYS A 1 74 ? -6.232 10.415 3.554 1.00 89.94 74 LYS A N 1
ATOM 590 C CA . LYS A 1 74 ? -4.774 10.634 3.517 1.00 89.94 74 LYS A CA 1
ATOM 591 C C . LYS A 1 74 ? -3.990 9.324 3.428 1.00 89.94 74 LYS A C 1
ATOM 593 O O . LYS A 1 74 ? -3.006 9.248 2.694 1.00 89.94 74 LYS A O 1
ATOM 598 N N . LEU A 1 75 ? -4.419 8.289 4.151 1.00 89.44 75 LEU A N 1
ATOM 599 C CA . LEU A 1 75 ? -3.792 6.970 4.074 1.00 89.44 75 LEU A CA 1
ATOM 600 C C . LEU A 1 75 ? -4.012 6.322 2.697 1.00 89.44 75 LEU A C 1
ATOM 602 O O . LEU A 1 75 ? -3.067 5.788 2.118 1.00 89.44 75 LEU A O 1
ATOM 606 N N . GLN A 1 76 ? -5.217 6.438 2.134 1.00 89.19 76 GLN A N 1
ATOM 607 C CA . GLN A 1 76 ? -5.522 6.005 0.766 1.00 89.19 76 GLN A CA 1
ATOM 608 C C . GLN A 1 76 ? -4.622 6.711 -0.263 1.00 89.19 76 GLN A C 1
ATOM 610 O O . GLN A 1 76 ? -4.090 6.056 -1.157 1.00 89.19 76 GLN A O 1
ATOM 615 N N . GLU A 1 77 ? -4.386 8.017 -0.114 1.00 90.56 77 GLU A N 1
ATOM 616 C CA . GLU A 1 77 ? -3.479 8.779 -0.983 1.00 90.56 77 GLU A CA 1
ATOM 617 C C . GLU A 1 77 ? -2.020 8.302 -0.855 1.00 90.56 77 GLU A C 1
ATOM 619 O O . GLU A 1 77 ? -1.326 8.141 -1.861 1.00 90.56 77 GLU A O 1
ATOM 624 N N . LYS A 1 78 ? -1.554 8.023 0.371 1.00 90.56 78 LYS A N 1
ATOM 625 C CA . LYS A 1 78 ? -0.213 7.468 0.633 1.00 90.56 78 LYS A CA 1
ATOM 626 C C . LYS A 1 78 ? -0.033 6.105 -0.040 1.00 90.56 78 LYS A C 1
ATOM 628 O O . LYS A 1 78 ? 0.986 5.873 -0.688 1.00 90.56 78 LYS A O 1
ATOM 633 N N . ILE A 1 79 ? -1.038 5.234 0.060 1.00 89.94 79 ILE A N 1
ATOM 634 C CA . ILE A 1 79 ? -1.057 3.928 -0.609 1.00 89.94 79 ILE A CA 1
ATOM 635 C C . ILE A 1 79 ? -1.038 4.093 -2.134 1.00 89.94 79 ILE A C 1
ATOM 637 O O . ILE A 1 79 ? -0.230 3.454 -2.806 1.00 89.94 79 ILE A O 1
ATOM 641 N N . ALA A 1 80 ? -1.872 4.978 -2.686 1.00 87.81 80 ALA A N 1
ATOM 642 C CA . ALA A 1 80 ? -1.922 5.224 -4.125 1.00 87.81 80 ALA A CA 1
ATOM 643 C C . ALA A 1 80 ? -0.572 5.722 -4.669 1.00 87.81 80 ALA A C 1
ATOM 645 O O . ALA A 1 80 ? -0.085 5.205 -5.673 1.00 87.81 80 ALA A O 1
ATOM 646 N N . LYS A 1 81 ? 0.083 6.664 -3.974 1.00 87.88 81 LYS A N 1
ATOM 647 C CA . LYS A 1 81 ? 1.424 7.156 -4.338 1.00 87.88 81 LYS A CA 1
ATOM 648 C C . LYS A 1 81 ? 2.468 6.042 -4.348 1.00 87.88 81 LYS A C 1
ATOM 650 O O . LYS A 1 81 ? 3.275 5.984 -5.271 1.00 87.88 81 LYS A O 1
ATOM 655 N N . GLU A 1 82 ? 2.431 5.146 -3.365 1.00 86.94 82 GLU A N 1
ATOM 656 C CA . GLU A 1 82 ? 3.335 3.992 -3.295 1.00 86.94 82 GLU A CA 1
ATOM 657 C C . GLU A 1 82 ? 3.119 3.024 -4.470 1.00 86.94 82 GLU A C 1
ATOM 659 O O . GLU A 1 82 ? 4.082 2.576 -5.093 1.00 86.94 82 GLU A O 1
ATOM 664 N N . ILE A 1 83 ? 1.863 2.726 -4.815 1.00 86.88 83 ILE A N 1
ATOM 665 C CA . ILE A 1 83 ? 1.527 1.860 -5.956 1.00 86.88 83 ILE A CA 1
ATOM 666 C C . ILE A 1 83 ? 2.005 2.493 -7.269 1.00 86.88 83 ILE A C 1
ATOM 668 O O . ILE A 1 83 ? 2.650 1.823 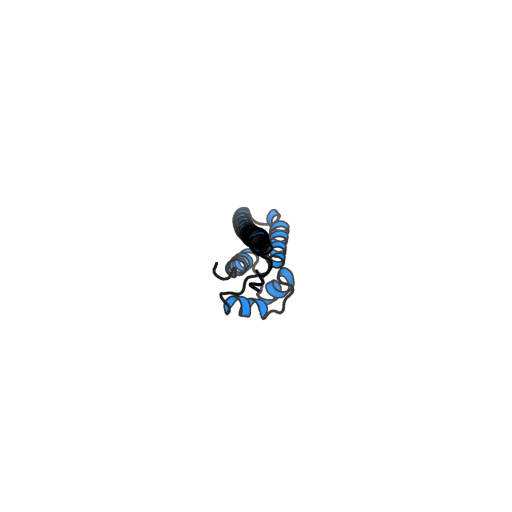-8.077 1.00 86.88 83 ILE A O 1
ATOM 672 N N . VAL A 1 84 ? 1.739 3.788 -7.465 1.00 85.44 84 VAL A N 1
ATOM 673 C CA . VAL A 1 84 ? 2.183 4.534 -8.652 1.00 85.44 84 VAL A CA 1
ATOM 674 C C . VAL A 1 84 ? 3.705 4.544 -8.749 1.00 85.44 84 VAL A C 1
ATOM 676 O O . VAL A 1 84 ? 4.239 4.247 -9.814 1.00 85.44 84 VAL A O 1
ATOM 679 N N . TYR A 1 85 ? 4.410 4.816 -7.647 1.00 86.19 85 TYR A N 1
ATOM 680 C CA . TYR A 1 85 ? 5.873 4.806 -7.603 1.00 86.19 85 TYR A CA 1
ATOM 681 C C . TYR A 1 85 ? 6.467 3.451 -8.013 1.00 86.19 85 TYR A C 1
ATOM 683 O O . TYR A 1 85 ? 7.464 3.389 -8.732 1.00 86.19 85 TYR A O 1
ATOM 691 N N . ARG A 1 86 ? 5.858 2.343 -7.577 1.00 84.00 86 ARG A N 1
ATOM 692 C CA . ARG A 1 86 ? 6.308 0.999 -7.966 1.00 84.00 86 ARG A CA 1
ATOM 693 C C . ARG A 1 86 ? 6.084 0.732 -9.441 1.00 84.00 86 ARG A C 1
ATOM 695 O O . ARG A 1 86 ? 6.995 0.243 -10.099 1.00 84.00 86 ARG A O 1
ATOM 702 N N . ASN A 1 87 ? 4.908 1.088 -9.949 1.00 82.12 87 ASN A N 1
ATOM 703 C CA . ASN A 1 87 ? 4.576 0.898 -11.354 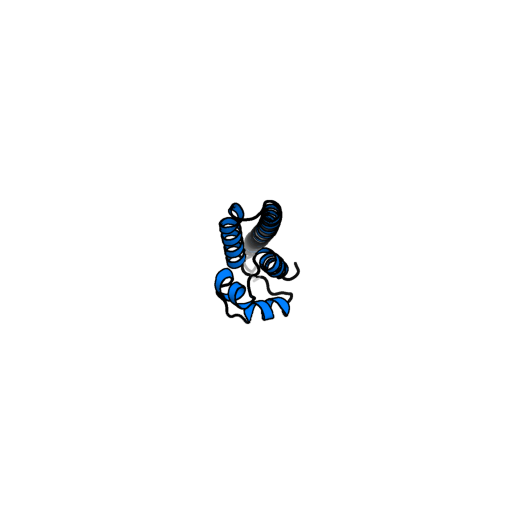1.00 82.12 87 ASN A CA 1
ATOM 704 C C . ASN A 1 87 ? 5.528 1.699 -12.253 1.00 82.12 87 ASN A C 1
ATOM 706 O O . ASN A 1 87 ? 6.142 1.133 -13.152 1.00 82.12 87 ASN A O 1
ATOM 710 N N . THR A 1 88 ? 5.759 2.981 -11.954 1.00 78.75 88 THR A N 1
ATOM 711 C CA . THR A 1 88 ? 6.709 3.799 -12.724 1.00 78.75 88 THR A CA 1
ATOM 712 C C . THR A 1 88 ? 8.131 3.258 -12.630 1.00 78.75 88 THR A C 1
ATOM 714 O O . THR A 1 88 ? 8.815 3.168 -13.646 1.00 78.75 88 THR A O 1
ATOM 717 N N . LYS A 1 89 ? 8.587 2.818 -11.451 1.00 79.88 89 LYS A N 1
ATOM 718 C CA . LYS A 1 89 ? 9.908 2.190 -11.297 1.00 79.88 89 LYS A CA 1
ATOM 719 C C . LYS A 1 89 ? 10.049 0.905 -12.123 1.00 79.88 89 LYS A C 1
ATOM 721 O O . LYS A 1 89 ? 11.082 0.711 -12.761 1.00 79.88 89 LYS A O 1
ATOM 726 N N . GLU A 1 90 ? 9.036 0.040 -12.126 1.00 76.06 90 GLU A N 1
ATOM 727 C CA . GLU A 1 90 ? 9.008 -1.165 -12.965 1.00 76.06 90 GLU A CA 1
ATOM 728 C C . GLU A 1 90 ? 8.989 -0.816 -14.458 1.00 76.06 90 GLU A C 1
ATOM 730 O O . GLU A 1 90 ? 9.713 -1.426 -15.243 1.00 76.06 90 GLU A O 1
ATOM 735 N N . GLN A 1 91 ? 8.224 0.202 -14.859 1.00 69.94 91 GLN A N 1
ATOM 736 C CA . GLN A 1 91 ? 8.216 0.704 -16.234 1.00 69.94 91 GLN A CA 1
ATOM 737 C C . GLN A 1 91 ? 9.585 1.255 -16.651 1.00 69.94 91 GLN A C 1
ATOM 739 O O . GLN A 1 91 ? 10.051 0.951 -17.747 1.00 69.94 91 GLN A O 1
ATOM 744 N N . HIS A 1 92 ? 10.269 2.001 -15.780 1.00 74.06 92 HIS A N 1
ATOM 745 C CA . HIS A 1 92 ? 11.630 2.480 -16.035 1.00 74.06 92 HIS A CA 1
ATOM 746 C C . HIS A 1 92 ? 12.628 1.331 -16.221 1.00 74.06 92 HIS A C 1
ATOM 748 O O . HIS A 1 92 ? 13.490 1.412 -17.094 1.00 74.06 92 HIS A O 1
ATOM 754 N N . LEU A 1 93 ? 12.512 0.256 -15.434 1.00 77.69 93 LEU A N 1
ATOM 755 C CA . LEU A 1 93 ? 13.334 -0.948 -15.595 1.00 77.69 93 LEU A CA 1
ATOM 756 C C . LEU A 1 93 ? 13.088 -1.617 -16.949 1.00 77.69 93 LEU A C 1
ATOM 758 O O . LEU A 1 93 ? 14.046 -1.848 -17.682 1.00 77.69 93 LEU A O 1
ATOM 762 N N . LYS A 1 94 ? 11.821 -1.823 -17.328 1.00 76.69 94 LYS A N 1
ATOM 763 C CA . LYS A 1 94 ? 11.466 -2.374 -18.646 1.00 76.69 94 LYS A CA 1
ATOM 764 C C . LYS A 1 94 ? 11.989 -1.505 -19.789 1.00 76.69 94 LYS A C 1
ATOM 766 O O . LYS A 1 94 ? 12.543 -2.021 -20.753 1.00 76.69 94 LYS A O 1
ATOM 771 N N . LEU A 1 95 ? 11.857 -0.181 -19.683 1.00 74.12 95 LEU A N 1
ATOM 772 C CA . LEU A 1 95 ? 12.400 0.761 -20.669 1.00 74.12 95 LEU A CA 1
ATOM 773 C C . LEU A 1 95 ? 13.921 0.645 -20.788 1.00 74.12 95 LEU A C 1
ATOM 775 O O . LEU A 1 95 ? 14.446 0.628 -21.898 1.00 74.12 95 LEU A O 1
ATOM 779 N N . ARG A 1 96 ? 14.629 0.521 -19.661 1.00 76.38 96 ARG A N 1
ATOM 780 C CA . ARG A 1 96 ? 16.078 0.302 -19.653 1.00 76.38 96 ARG A CA 1
ATOM 781 C C . ARG A 1 96 ? 16.453 -1.008 -20.345 1.00 76.38 96 ARG A C 1
ATOM 783 O O . ARG A 1 96 ? 17.368 -1.000 -21.157 1.00 76.38 96 ARG A O 1
ATOM 790 N N . GLU A 1 97 ? 15.765 -2.104 -20.042 1.00 83.25 97 GLU A N 1
ATOM 791 C CA . GLU A 1 97 ? 16.008 -3.409 -20.674 1.00 83.25 97 GLU A CA 1
ATOM 792 C C . GLU A 1 97 ? 15.772 -3.357 -22.187 1.00 83.25 97 GLU A C 1
ATOM 794 O O . GLU A 1 97 ? 16.604 -3.835 -22.956 1.00 83.25 97 GLU A O 1
ATOM 799 N N . MET A 1 98 ? 14.696 -2.699 -22.629 1.00 78.69 98 MET A N 1
ATOM 800 C CA . MET A 1 98 ? 14.428 -2.495 -24.055 1.00 78.69 98 MET A CA 1
ATOM 801 C C . MET A 1 98 ? 15.526 -1.667 -24.736 1.00 78.69 98 MET A C 1
ATOM 803 O O . MET A 1 98 ? 15.968 -2.022 -25.826 1.00 78.69 98 MET A O 1
ATOM 807 N N . LEU A 1 99 ? 16.009 -0.595 -24.099 1.00 78.12 99 LEU A N 1
ATOM 808 C CA . LEU A 1 99 ? 17.108 0.219 -24.631 1.00 78.12 99 LEU A CA 1
ATOM 809 C C . LEU A 1 99 ? 18.421 -0.565 -24.722 1.00 78.12 99 LEU A C 1
ATOM 811 O O . LEU A 1 99 ? 19.121 -0.448 -25.726 1.00 78.12 99 LEU A O 1
ATOM 815 N N . VAL A 1 100 ? 18.738 -1.384 -23.715 1.00 85.06 100 VAL A N 1
ATOM 816 C CA . VAL A 1 100 ? 19.901 -2.285 -23.754 1.00 85.06 100 VAL A CA 1
ATOM 817 C C . VAL A 1 100 ? 19.769 -3.262 -24.922 1.00 85.06 100 VAL A C 1
ATOM 819 O O . VAL A 1 100 ? 20.688 -3.349 -25.727 1.00 85.06 100 VAL A O 1
ATOM 822 N N . GLY A 1 101 ? 18.603 -3.890 -25.107 1.00 83.00 101 GLY A N 1
ATOM 823 C CA . GLY A 1 101 ? 18.363 -4.790 -26.240 1.00 83.00 101 GLY A CA 1
ATOM 824 C C . GLY A 1 101 ? 18.501 -4.113 -27.611 1.00 83.00 101 GLY A C 1
ATOM 825 O O . GLY A 1 101 ? 19.012 -4.720 -28.553 1.00 83.00 101 GLY A O 1
ATOM 826 N N . ILE A 1 102 ? 18.103 -2.842 -27.738 1.00 81.44 102 ILE A N 1
ATOM 827 C CA . ILE A 1 102 ? 18.320 -2.054 -28.963 1.00 81.44 102 ILE A CA 1
ATOM 828 C C . ILE A 1 102 ? 19.815 -1.805 -29.190 1.00 81.44 102 ILE A C 1
ATOM 830 O O . ILE A 1 102 ? 20.299 -2.014 -30.301 1.00 81.44 102 ILE A O 1
ATOM 834 N N . ILE A 1 103 ? 20.549 -1.377 -28.159 1.00 82.56 103 ILE A N 1
ATOM 835 C CA . ILE A 1 103 ? 21.995 -1.121 -28.244 1.00 82.56 103 ILE A CA 1
ATOM 836 C C . ILE A 1 103 ? 22.744 -2.405 -28.608 1.00 82.56 103 ILE A C 1
ATOM 838 O O . ILE A 1 103 ? 23.570 -2.387 -29.520 1.00 82.56 103 ILE A O 1
ATOM 842 N N . ASP A 1 104 ? 22.419 -3.519 -27.956 1.00 82.06 104 ASP A N 1
ATOM 843 C CA . ASP A 1 104 ? 23.013 -4.822 -28.241 1.00 82.06 104 ASP A CA 1
ATOM 844 C C . ASP A 1 104 ? 22.704 -5.260 -29.675 1.00 82.06 104 ASP A C 1
ATOM 846 O O . ASP A 1 104 ? 23.608 -5.669 -30.398 1.00 82.06 104 ASP A O 1
ATOM 850 N N . SER A 1 105 ? 21.469 -5.080 -30.153 1.00 77.12 105 SER A N 1
ATOM 851 C CA . SER A 1 105 ? 21.094 -5.359 -31.548 1.00 77.12 105 SER A CA 1
ATOM 852 C C . SER A 1 105 ? 21.877 -4.499 -32.552 1.00 77.12 105 SER A C 1
ATOM 854 O O . SER A 1 105 ? 22.379 -5.010 -33.556 1.00 77.12 105 SER A O 1
ATOM 856 N N . VAL A 1 106 ? 22.049 -3.202 -32.276 1.00 77.88 106 VAL A N 1
ATOM 857 C CA . VAL A 1 106 ? 22.840 -2.281 -33.112 1.00 77.88 106 VAL A CA 1
ATOM 858 C C . VAL A 1 106 ? 24.321 -2.661 -33.120 1.00 77.88 106 VAL A C 1
ATOM 860 O O . VAL A 1 106 ? 24.947 -2.651 -34.179 1.00 77.88 106 VAL A O 1
ATOM 863 N N . ASN A 1 107 ? 24.882 -3.017 -31.966 1.00 71.81 107 ASN A N 1
ATOM 864 C CA . ASN A 1 107 ? 26.281 -3.415 -31.851 1.00 71.81 107 ASN A CA 1
ATOM 865 C C . ASN A 1 107 ? 26.543 -4.766 -32.523 1.00 71.81 107 ASN A C 1
ATOM 867 O O . ASN A 1 107 ? 27.520 -4.887 -33.251 1.00 71.81 1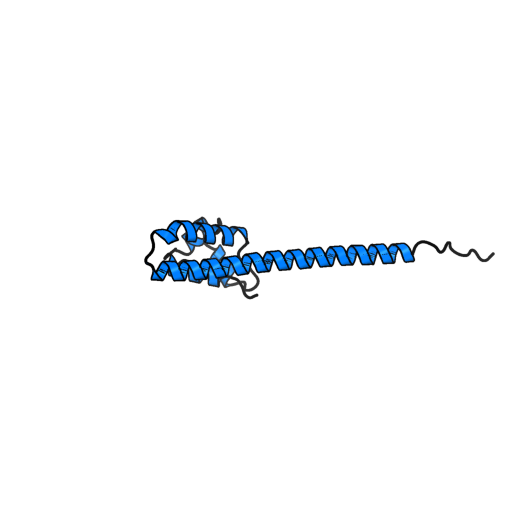07 ASN A O 1
ATOM 871 N N . THR A 1 108 ? 25.645 -5.742 -32.371 1.00 61.84 108 THR A N 1
ATOM 872 C CA . THR A 1 108 ? 25.767 -7.059 -33.023 1.00 61.84 108 THR A CA 1
ATOM 873 C C . THR A 1 108 ? 25.723 -6.944 -34.551 1.00 61.84 108 THR A C 1
ATOM 875 O O . THR A 1 108 ? 26.458 -7.638 -35.247 1.00 61.84 108 THR A O 1
ATOM 878 N N . LYS A 1 109 ? 24.927 -6.010 -35.095 1.00 58.12 109 LYS A N 1
ATOM 879 C CA . LYS A 1 109 ? 24.917 -5.696 -36.537 1.00 58.12 109 LYS A CA 1
ATOM 880 C C . LYS A 1 109 ? 26.201 -5.024 -37.039 1.00 58.12 109 LYS A C 1
ATOM 882 O O . LYS A 1 109 ? 26.431 -5.018 -38.241 1.00 58.12 109 LYS A O 1
ATOM 887 N N . ARG A 1 110 ? 27.028 -4.445 -36.160 1.00 53.94 110 ARG A N 1
ATOM 888 C CA . ARG A 1 110 ? 28.316 -3.826 -36.527 1.00 53.94 110 ARG A CA 1
ATOM 889 C C . ARG A 1 110 ? 29.485 -4.815 -36.530 1.00 53.94 110 ARG A C 1
ATOM 891 O O . ARG A 1 110 ? 30.497 -4.522 -37.153 1.00 53.94 110 ARG A O 1
ATOM 898 N N . THR A 1 111 ? 29.365 -5.958 -35.856 1.00 52.06 111 THR A N 1
ATOM 899 C CA . THR A 1 111 ? 30.436 -6.966 -35.727 1.00 52.06 111 THR A CA 1
ATOM 900 C C . THR A 1 111 ? 30.331 -8.140 -36.703 1.00 52.06 111 THR A C 1
ATOM 902 O O . THR A 1 111 ? 31.204 -9.003 -36.693 1.00 52.06 111 THR A O 1
ATOM 905 N N . TYR A 1 112 ? 29.311 -8.177 -37.562 1.00 51.03 112 TYR A N 1
ATOM 906 C CA . TYR A 1 112 ? 29.064 -9.264 -38.514 1.00 51.03 112 TYR A CA 1
ATOM 907 C C . TYR A 1 112 ? 29.203 -8.770 -39.964 1.00 51.03 112 TYR A C 1
ATOM 909 O O . TYR A 1 112 ? 28.208 -8.657 -40.662 1.00 51.03 112 TYR A O 1
ATOM 917 N N . ASP A 1 113 ? 30.420 -8.400 -40.385 1.00 50.84 113 ASP A N 1
ATOM 918 C CA . ASP A 1 113 ? 30.858 -8.474 -41.798 1.00 50.84 113 ASP A CA 1
ATOM 919 C C . ASP A 1 113 ? 32.336 -8.077 -41.969 1.00 50.84 113 ASP A C 1
ATOM 921 O O . ASP A 1 113 ? 32.702 -7.080 -42.589 1.00 50.84 113 ASP A O 1
ATOM 925 N N . ALA A 1 114 ? 33.231 -8.890 -41.416 1.00 54.62 114 ALA A N 1
ATOM 926 C CA . ALA A 1 114 ? 34.587 -8.978 -41.943 1.00 54.62 114 ALA A CA 1
ATOM 927 C C . ALA A 1 114 ? 34.941 -10.467 -42.043 1.00 54.62 114 ALA A C 1
ATOM 929 O O . ALA A 1 114 ? 35.305 -11.065 -41.026 1.00 54.62 114 ALA A O 1
ATOM 930 N N . PRO A 1 115 ? 34.789 -11.113 -43.218 1.00 60.53 115 PRO A N 1
ATOM 931 C CA . PRO A 1 115 ? 35.373 -12.433 -43.415 1.00 60.53 115 PRO A CA 1
ATOM 932 C C . PRO A 1 115 ? 36.884 -12.348 -43.132 1.00 60.53 115 PRO A C 1
ATOM 934 O O . PRO A 1 115 ? 37.503 -11.330 -43.462 1.00 60.53 115 PRO A O 1
ATOM 937 N N . PRO A 1 116 ? 37.497 -13.367 -42.501 1.00 60.53 116 PRO A N 1
ATOM 938 C CA . PRO A 1 116 ? 38.928 -13.350 -42.242 1.00 60.53 116 PRO A CA 1
ATOM 939 C C . PRO A 1 116 ? 39.658 -13.220 -43.578 1.00 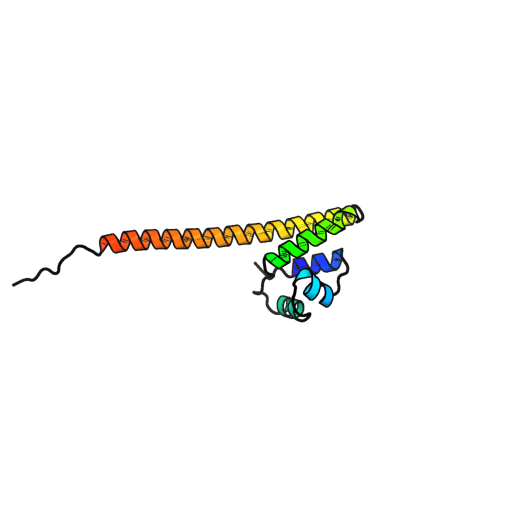60.53 116 PRO A C 1
ATOM 941 O O . PRO A 1 116 ? 39.479 -14.044 -44.475 1.00 60.53 116 PRO A O 1
ATOM 944 N N . ILE A 1 117 ? 40.465 -12.168 -43.722 1.00 57.34 117 ILE A N 1
ATOM 945 C CA . ILE A 1 117 ? 41.359 -12.029 -44.869 1.00 57.34 117 ILE A CA 1
ATOM 946 C C . ILE A 1 117 ? 42.392 -13.150 -44.737 1.00 57.34 117 ILE A C 1
ATOM 948 O O . ILE A 1 117 ? 43.314 -13.070 -43.927 1.00 57.34 117 ILE A O 1
ATOM 952 N N . LEU A 1 118 ? 42.210 -14.220 -45.509 1.00 49.06 118 LEU A N 1
ATOM 953 C CA . LEU A 1 118 ? 43.256 -15.201 -45.763 1.00 49.06 118 LEU A CA 1
ATOM 954 C C . LEU A 1 118 ? 44.312 -14.513 -46.630 1.00 49.06 118 LEU A C 1
ATOM 956 O O . LEU A 1 118 ? 44.121 -14.346 -47.832 1.00 49.06 118 LEU A O 1
ATOM 960 N N . ILE A 1 119 ? 45.406 -14.079 -46.008 1.00 49.75 119 ILE A N 1
ATOM 961 C CA . ILE A 1 119 ? 46.626 -13.721 -46.731 1.00 49.75 119 ILE A CA 1
ATOM 962 C C . ILE A 1 119 ? 47.296 -15.051 -47.094 1.00 49.75 119 ILE A C 1
ATOM 964 O O . ILE A 1 119 ? 47.827 -15.725 -46.210 1.00 49.75 119 ILE A O 1
ATOM 968 N N . MET A 1 120 ? 47.183 -15.454 -48.364 1.00 39.69 120 MET A N 1
ATOM 969 C CA . MET A 1 120 ? 48.066 -16.458 -48.975 1.00 39.69 120 MET A CA 1
ATOM 970 C C . MET A 1 120 ? 49.334 -15.784 -49.483 1.00 39.69 120 MET A C 1
ATOM 972 O O . MET A 1 120 ? 49.210 -14.670 -50.043 1.00 39.69 120 MET A O 1
#

Foldseek 3Di:
DWEPLVLVVLLCVLPVDDLQRLCCQLQVHGSCPSVVSVVDRPDYRDLSSLVSSLVVLVVCLVVDDPVSNVSSVVSNVVSVVVNVVVVVVVVVVVVVVVVVVVVVVVVVVVPPDDDPPPDD